Protein AF-A0A969VYV4-F1 (afdb_monomer_lite)

Secondary structure (DSSP, 8-state):
---TTSTTHHHHHHHHTTS--S-EE--S-HHHHHHHHHHHHHTS---HHHHHTEESS-SBSS---SHHHHHHHHHHHHHHHHTTPPP-BTTS---------------S-----------------------GGG-PPPPP---------

Foldseek 3Di:
DDDVPCPCQLVVLVVCLVDPDLAAEDADDLVVLVVSVVCCCPPVVPDVVSSVRYQPNAFAPPPDDDPVSSVVRNVVCVVCSVVVHDGPHPNNDPPPDPDDDPDDDDDDDPPDDDDDDDDDDDDDDDDDPDDPVVPDDDPDDDDDDDDDD

Sequence (149 aa):
MITRGHAYDEPCLRVVLPSEAKYIGMIGSKRRVKACFQRFRDEEKIAEELIERVYAPIGLDIATETPAEIALAILGEVIKVRRGGKAASNGASRKTAPRAGASADRRSERAARTSLRHGCGAHSGLRDRRKPEEWHARPADAGRVHGEA

Structure (mmCIF, N/CA/C/O backbone):
data_AF-A0A969VYV4-F1
#
_entry.id   AF-A0A969VYV4-F1
#
loop_
_atom_site.group_PDB
_atom_site.id
_atom_site.type_symbol
_atom_site.label_atom_id
_atom_site.label_alt_id
_atom_site.label_comp_id
_atom_site.label_asym_id
_atom_site.label_entity_id
_atom_site.label_seq_id
_atom_site.pdbx_PDB_ins_code
_atom_site.Cartn_x
_atom_site.Cartn_y
_atom_site.Cartn_z
_atom_site.occupancy
_atom_site.B_iso_or_equiv
_atom_site.auth_seq_id
_atom_site.auth_comp_id
_atom_site.auth_asym_id
_atom_site.auth_atom_id
_atom_site.pdbx_PDB_model_num
ATOM 1 N N . MET A 1 1 ? -4.018 2.598 -4.123 1.00 84.94 1 MET A N 1
ATOM 2 C CA . MET A 1 1 ? -3.866 4.057 -4.135 1.00 84.94 1 MET A CA 1
ATOM 3 C C . MET A 1 1 ? -2.638 4.413 -4.930 1.00 84.94 1 MET A C 1
ATOM 5 O O . MET A 1 1 ? -1.531 4.021 -4.569 1.00 84.94 1 MET A O 1
ATOM 9 N N . ILE A 1 2 ? -2.893 5.056 -6.061 1.00 90.00 2 ILE A N 1
ATOM 10 C CA . ILE A 1 2 ? -1.921 5.705 -6.928 1.00 90.00 2 ILE A CA 1
ATOM 11 C C . ILE A 1 2 ? -2.642 6.904 -7.539 1.00 90.00 2 ILE A C 1
ATOM 13 O O . ILE A 1 2 ? -3.750 6.768 -8.057 1.00 90.00 2 ILE A O 1
ATOM 17 N N . THR A 1 3 ? -2.035 8.075 -7.452 1.00 88.31 3 THR A N 1
ATOM 18 C CA . THR A 1 3 ? -2.556 9.316 -8.026 1.00 88.31 3 THR A CA 1
ATOM 19 C C . THR A 1 3 ? -1.462 10.008 -8.823 1.00 88.31 3 THR A C 1
ATOM 21 O O . THR A 1 3 ? -0.267 9.750 -8.642 1.00 88.31 3 THR A O 1
ATOM 24 N N . ARG A 1 4 ? -1.856 10.916 -9.722 1.00 83.62 4 ARG A N 1
ATOM 25 C CA . ARG A 1 4 ? -0.891 11.813 -10.362 1.00 83.62 4 ARG A CA 1
ATOM 26 C C . ARG A 1 4 ? -0.375 12.788 -9.302 1.00 83.62 4 ARG A C 1
ATOM 28 O O . ARG A 1 4 ? -1.151 13.566 -8.761 1.00 83.62 4 ARG A O 1
ATOM 35 N N . GLY A 1 5 ? 0.921 12.723 -8.999 1.00 75.50 5 GLY A N 1
ATOM 36 C CA . GLY A 1 5 ? 1.584 13.671 -8.098 1.00 75.50 5 GLY A CA 1
ATOM 37 C C . GLY A 1 5 ? 1.544 13.338 -6.604 1.00 75.50 5 GLY A C 1
ATOM 38 O O . GLY A 1 5 ? 1.925 14.199 -5.825 1.00 75.50 5 GLY A O 1
ATOM 39 N N . HIS A 1 6 ? 1.124 12.130 -6.207 1.00 81.12 6 HIS A N 1
ATOM 40 C CA . HIS A 1 6 ? 1.140 11.544 -4.850 1.00 81.12 6 HIS A CA 1
ATOM 41 C C . HIS A 1 6 ? 0.524 12.318 -3.671 1.00 81.12 6 HIS A C 1
ATOM 43 O O . HIS A 1 6 ? 0.224 11.701 -2.653 1.00 81.12 6 HIS A O 1
ATOM 49 N N . ALA A 1 7 ? 0.323 13.630 -3.768 1.00 83.19 7 ALA A N 1
ATOM 50 C CA . ALA A 1 7 ? -0.241 14.480 -2.723 1.00 83.19 7 ALA A CA 1
ATOM 51 C C . ALA A 1 7 ? -1.660 14.049 -2.330 1.00 83.19 7 ALA A C 1
ATOM 53 O O . ALA A 1 7 ? -2.102 14.289 -1.213 1.00 83.19 7 ALA A O 1
ATOM 54 N N . TYR A 1 8 ? -2.351 13.367 -3.243 1.00 89.00 8 TYR A N 1
ATOM 55 C CA . TYR A 1 8 ? -3.703 12.873 -3.039 1.00 89.00 8 TYR A CA 1
ATOM 56 C C . TYR A 1 8 ? -3.754 11.417 -2.556 1.00 89.00 8 TYR A C 1
ATOM 58 O O . TYR A 1 8 ? -4.826 10.955 -2.174 1.00 89.00 8 TYR A O 1
ATOM 66 N N . ASP A 1 9 ? -2.628 10.690 -2.517 1.00 90.81 9 ASP A N 1
ATOM 67 C CA . ASP A 1 9 ? -2.621 9.288 -2.073 1.00 90.81 9 ASP A CA 1
ATOM 68 C C . ASP A 1 9 ? -3.074 9.168 -0.604 1.00 90.81 9 ASP A C 1
ATOM 70 O O . ASP A 1 9 ? -3.895 8.308 -0.294 1.00 90.81 9 ASP A O 1
ATOM 74 N N . GLU A 1 10 ? -2.582 10.0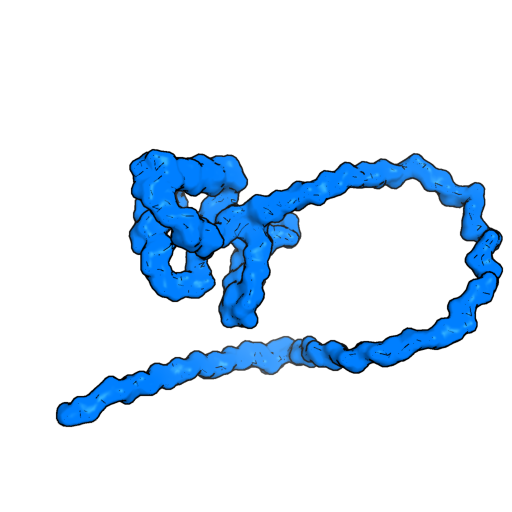52 0.273 1.00 91.94 10 GLU A N 1
ATOM 75 C CA . GLU A 1 10 ? -2.915 10.108 1.708 1.00 91.94 10 GLU A CA 1
ATOM 76 C C . GLU A 1 10 ? -4.406 10.438 1.949 1.00 91.94 10 GLU A C 1
ATOM 78 O O . GLU A 1 10 ? -5.106 9.604 2.534 1.00 91.94 10 GLU A O 1
ATOM 83 N N . PRO A 1 11 ? -4.954 11.566 1.439 1.00 92.44 11 PRO A N 1
ATOM 84 C CA . PRO A 1 11 ? -6.375 11.883 1.581 1.00 92.44 11 PRO A CA 1
ATOM 85 C C . PRO A 1 11 ? -7.309 10.804 1.034 1.00 92.44 11 PRO A C 1
ATOM 87 O O . PRO A 1 11 ? -8.330 10.506 1.650 1.00 92.44 11 PRO A O 1
ATOM 90 N N . CYS A 1 12 ? -6.981 10.208 -0.115 1.00 93.19 12 CYS A N 1
ATOM 91 C CA . CYS A 1 12 ? -7.822 9.164 -0.682 1.00 93.19 12 CYS A CA 1
ATOM 92 C C . CYS A 1 12 ? -7.730 7.864 0.129 1.00 93.19 12 CYS A C 1
ATOM 94 O O . CYS A 1 12 ? -8.744 7.190 0.304 1.00 93.19 12 CYS A O 1
ATOM 96 N N . LEU A 1 13 ? -6.543 7.502 0.631 1.00 94.19 13 LEU A N 1
ATOM 97 C CA . LEU A 1 13 ? -6.379 6.319 1.475 1.00 94.19 13 LEU A CA 1
ATOM 98 C C . LEU A 1 13 ? -7.212 6.457 2.752 1.00 94.19 13 LEU A C 1
ATOM 100 O O . LEU A 1 13 ? -7.985 5.553 3.053 1.00 94.19 13 LEU A O 1
ATOM 104 N N . ARG A 1 14 ? -7.155 7.617 3.415 1.00 92.69 14 ARG A N 1
ATOM 105 C CA . ARG A 1 14 ? -7.953 7.946 4.607 1.00 92.69 14 ARG A CA 1
ATOM 106 C C . ARG A 1 14 ? -9.449 7.680 4.429 1.00 92.69 14 ARG A C 1
ATOM 108 O O . ARG A 1 14 ? -10.078 7.099 5.305 1.00 92.69 14 ARG A O 1
ATOM 115 N N . VAL A 1 15 ? -10.010 8.060 3.281 1.00 94.56 15 VAL A N 1
ATOM 116 C CA . VAL A 1 15 ? -11.434 7.843 2.969 1.00 94.56 15 VAL A CA 1
ATOM 117 C C . VAL A 1 15 ? -11.767 6.357 2.788 1.00 94.56 15 VAL A C 1
ATOM 119 O O . VAL A 1 15 ? -12.868 5.927 3.121 1.00 94.56 15 VAL A O 1
ATOM 122 N N . VAL A 1 16 ? -10.830 5.558 2.274 1.00 95.44 16 VAL A N 1
ATOM 123 C CA . VAL A 1 16 ? -11.060 4.142 1.938 1.00 95.44 16 VAL A CA 1
ATOM 124 C C . VAL A 1 16 ? -10.740 3.193 3.098 1.00 95.44 16 VAL A C 1
ATOM 126 O O . VAL A 1 16 ? -11.313 2.105 3.156 1.00 95.44 16 VAL A O 1
ATOM 129 N N . LEU A 1 17 ? -9.882 3.587 4.043 1.00 94.75 17 LEU A N 1
ATOM 130 C CA . LEU A 1 17 ? -9.527 2.790 5.226 1.00 94.75 17 LEU A CA 1
ATOM 131 C C . LEU A 1 17 ? -10.723 2.171 5.982 1.00 94.75 17 LEU A C 1
ATOM 133 O O . LEU A 1 17 ? -10.656 0.973 6.270 1.00 94.75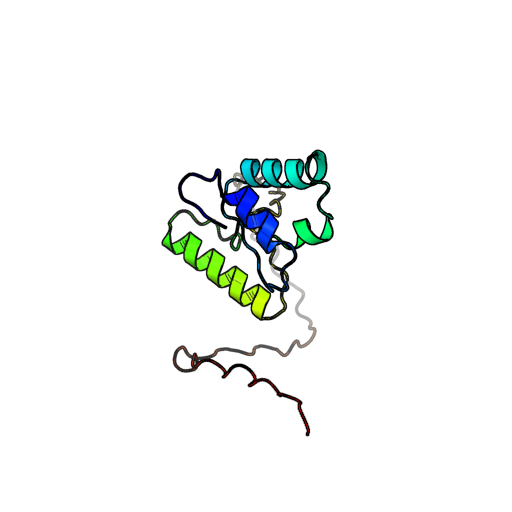 17 LEU A O 1
ATOM 137 N N . PRO A 1 18 ? -11.822 2.898 6.279 1.00 94.38 18 PRO A N 1
ATOM 138 C CA . PRO A 1 18 ? -12.958 2.326 7.006 1.00 94.38 18 PRO A CA 1
ATOM 139 C C . PRO A 1 18 ? -13.836 1.394 6.156 1.00 94.38 18 PRO A C 1
ATOM 141 O O . PRO A 1 18 ? -14.729 0.750 6.696 1.00 94.38 18 PRO A O 1
ATOM 144 N N . SER A 1 19 ? -13.615 1.301 4.841 1.00 96.50 19 SER A N 1
ATOM 145 C CA . SER A 1 19 ? -14.430 0.444 3.973 1.00 96.50 19 SER A CA 1
ATOM 146 C C . SER A 1 19 ? -14.254 -1.045 4.290 1.00 96.50 19 SER A C 1
ATOM 148 O O . SER A 1 19 ? -13.222 -1.478 4.809 1.00 96.50 19 SER A O 1
ATOM 150 N N . GLU A 1 20 ? -15.219 -1.867 3.876 1.00 94.56 20 GLU A N 1
ATOM 151 C CA . GLU A 1 20 ? -15.156 -3.335 3.965 1.00 94.56 20 GLU A CA 1
ATOM 152 C C . GLU A 1 20 ? -14.320 -3.979 2.842 1.00 94.56 20 GLU A C 1
ATOM 154 O O . GLU A 1 20 ? -14.385 -5.187 2.600 1.00 94.56 20 GLU A O 1
ATOM 159 N N . ALA A 1 21 ? -13.514 -3.188 2.124 1.00 95.06 21 ALA A N 1
ATOM 160 C CA . ALA A 1 21 ? -12.683 -3.702 1.049 1.00 95.06 21 ALA A CA 1
ATOM 161 C C . ALA A 1 21 ? -11.756 -4.821 1.557 1.00 95.06 21 ALA A C 1
ATOM 163 O O . ALA A 1 21 ? -11.001 -4.657 2.522 1.00 95.06 21 ALA A O 1
ATOM 164 N N . LYS A 1 22 ? -11.779 -5.962 0.855 1.00 93.06 22 LYS A N 1
ATOM 165 C CA . LYS A 1 22 ? -10.909 -7.115 1.150 1.00 93.06 22 LYS A CA 1
ATOM 166 C C . LYS A 1 22 ? -9.432 -6.826 0.872 1.00 93.06 22 LYS A C 1
ATOM 168 O O . LYS A 1 22 ? -8.567 -7.548 1.356 1.00 93.06 22 LYS A O 1
ATOM 173 N N . TYR A 1 23 ? -9.147 -5.801 0.073 1.00 94.88 23 TYR A N 1
ATOM 174 C CA . TYR A 1 23 ? -7.803 -5.431 -0.331 1.00 94.88 23 TYR A CA 1
ATOM 175 C C . TYR A 1 23 ? -7.690 -3.917 -0.517 1.00 94.88 23 TYR A C 1
ATOM 177 O O . TYR A 1 23 ? -8.436 -3.329 -1.300 1.00 94.88 23 TYR A O 1
ATOM 185 N N . ILE A 1 24 ? -6.732 -3.305 0.177 1.00 95.88 24 ILE A N 1
ATOM 186 C CA . ILE A 1 24 ? -6.382 -1.889 0.049 1.00 95.88 24 ILE A CA 1
ATOM 187 C C . ILE A 1 24 ? -4.874 -1.833 -0.177 1.00 95.88 24 ILE A C 1
ATOM 189 O O . ILE A 1 24 ? -4.103 -2.106 0.733 1.00 95.88 24 ILE A O 1
ATOM 193 N N . GLY A 1 25 ? -4.436 -1.526 -1.395 1.00 95.06 25 GLY A N 1
ATOM 194 C CA . GLY A 1 25 ? -3.012 -1.442 -1.726 1.00 95.06 25 GLY A CA 1
ATOM 195 C C . GLY A 1 25 ? -2.531 -0.001 -1.843 1.00 95.06 25 GLY A C 1
ATOM 196 O O . GLY A 1 25 ? -3.260 0.842 -2.363 1.00 95.06 25 GLY A O 1
ATOM 197 N N . MET A 1 26 ? -1.299 0.295 -1.439 1.00 94.56 26 MET A N 1
ATOM 198 C CA . MET A 1 26 ? -0.645 1.590 -1.666 1.00 94.56 26 MET A CA 1
ATOM 199 C C . MET A 1 26 ? 0.662 1.368 -2.428 1.00 94.56 26 MET A C 1
ATOM 201 O O . MET A 1 26 ? 1.548 0.642 -1.975 1.00 94.56 26 MET A O 1
ATOM 205 N N . ILE A 1 27 ? 0.801 2.002 -3.595 1.00 91.50 27 ILE A N 1
ATOM 206 C CA . ILE A 1 27 ? 2.086 2.012 -4.302 1.00 91.50 27 ILE A CA 1
ATOM 207 C C . ILE A 1 27 ? 3.045 2.968 -3.589 1.00 91.50 27 ILE A C 1
ATOM 209 O O . ILE A 1 27 ? 2.601 3.904 -2.931 1.00 91.50 27 ILE A O 1
ATOM 213 N N . GLY A 1 28 ? 4.359 2.803 -3.732 1.00 88.62 28 GLY A N 1
ATOM 214 C CA . GLY A 1 28 ? 5.346 3.782 -3.265 1.00 88.62 28 GLY A CA 1
ATOM 215 C C . GLY A 1 28 ? 6.619 3.171 -2.705 1.00 88.62 28 GLY A C 1
ATOM 216 O O . GLY A 1 28 ? 6.680 1.983 -2.420 1.00 88.62 28 GLY A O 1
ATOM 217 N N . SER A 1 29 ? 7.643 4.002 -2.508 1.00 89.31 29 SER A N 1
ATOM 218 C CA . SER A 1 29 ? 8.846 3.567 -1.797 1.00 89.31 29 SER A CA 1
ATOM 219 C C . SER A 1 29 ? 8.527 3.244 -0.334 1.00 89.31 29 SER A C 1
ATOM 221 O O . SER A 1 29 ? 7.635 3.842 0.272 1.00 89.31 29 SER A O 1
ATOM 223 N N . LYS A 1 30 ? 9.314 2.349 0.275 1.00 90.50 30 LYS A N 1
ATOM 224 C CA . LYS A 1 30 ? 9.190 2.000 1.703 1.00 90.50 30 LYS A CA 1
ATOM 225 C C . LYS A 1 30 ? 9.253 3.231 2.608 1.00 90.50 30 LYS A C 1
ATOM 227 O O . LYS A 1 30 ? 8.494 3.337 3.564 1.00 90.50 30 LYS A O 1
ATOM 232 N N . ARG A 1 31 ? 10.129 4.188 2.273 1.00 92.75 31 ARG A N 1
ATOM 233 C CA . ARG A 1 31 ? 10.253 5.464 2.990 1.00 92.75 31 ARG A CA 1
ATOM 234 C C . ARG A 1 31 ? 8.945 6.255 2.958 1.00 92.75 31 ARG A C 1
ATOM 236 O O . ARG A 1 31 ? 8.532 6.757 3.996 1.00 92.75 31 ARG A O 1
ATOM 243 N N . ARG A 1 32 ? 8.300 6.353 1.790 1.00 91.62 32 ARG A N 1
ATOM 244 C CA . ARG A 1 32 ? 7.041 7.093 1.631 1.00 91.62 32 ARG A CA 1
ATOM 245 C C . ARG A 1 32 ? 5.899 6.433 2.393 1.00 91.62 32 ARG A C 1
ATOM 247 O O . ARG A 1 32 ? 5.192 7.117 3.118 1.00 91.62 32 ARG A O 1
ATOM 254 N N . VAL A 1 33 ? 5.765 5.114 2.267 1.00 93.56 33 VAL A N 1
ATOM 255 C CA . VAL A 1 33 ? 4.763 4.337 3.014 1.00 93.56 33 VAL A CA 1
ATOM 256 C C . VAL A 1 33 ? 4.938 4.545 4.519 1.00 93.56 33 VAL A C 1
ATOM 258 O O . VAL A 1 33 ? 3.980 4.875 5.207 1.00 93.56 33 VAL A O 1
ATOM 261 N N . LYS A 1 34 ? 6.177 4.444 5.022 1.00 94.31 34 LYS A N 1
ATOM 262 C CA . LYS A 1 34 ? 6.475 4.673 6.441 1.00 94.31 34 LYS A CA 1
ATOM 263 C C . LYS A 1 34 ? 6.082 6.082 6.895 1.00 94.31 34 LYS A C 1
ATOM 265 O O . LYS A 1 34 ? 5.500 6.215 7.962 1.00 94.31 34 LYS A O 1
ATOM 270 N N . ALA A 1 35 ? 6.395 7.110 6.106 1.00 93.81 35 ALA A N 1
ATOM 271 C CA . ALA A 1 35 ? 6.043 8.491 6.435 1.00 93.81 35 ALA A CA 1
ATOM 272 C C . ALA A 1 35 ? 4.520 8.702 6.482 1.00 93.81 35 ALA A C 1
ATOM 274 O O . ALA A 1 35 ? 4.023 9.284 7.439 1.00 93.81 35 ALA A O 1
ATOM 275 N N . CYS A 1 36 ? 3.789 8.168 5.500 1.00 94.06 36 CYS A N 1
ATOM 276 C CA . CYS A 1 36 ? 2.327 8.212 5.462 1.00 94.06 36 CYS A CA 1
ATOM 277 C C . CYS A 1 36 ? 1.709 7.534 6.696 1.00 94.06 36 CYS A C 1
ATOM 279 O O . CYS A 1 36 ? 0.899 8.142 7.390 1.00 94.06 36 CYS A O 1
ATOM 281 N N . PHE A 1 37 ? 2.142 6.315 7.037 1.00 95.00 37 PHE A N 1
ATOM 282 C CA . PHE A 1 37 ? 1.612 5.609 8.209 1.00 95.00 37 PHE A CA 1
ATOM 283 C C . PHE A 1 37 ? 1.975 6.299 9.524 1.00 95.00 37 PHE A C 1
ATOM 285 O O . PHE A 1 37 ? 1.174 6.297 10.452 1.00 95.00 37 PHE A O 1
ATOM 292 N N . GLN A 1 38 ? 3.154 6.920 9.609 1.00 95.50 38 GLN A N 1
ATOM 293 C CA . GLN A 1 38 ? 3.526 7.698 10.788 1.00 95.50 38 GLN A CA 1
ATOM 294 C C . GLN A 1 38 ? 2.591 8.898 10.984 1.00 95.50 38 GLN A C 1
ATOM 296 O O . GLN A 1 38 ? 2.118 9.106 12.093 1.00 95.50 38 GLN A O 1
ATOM 301 N N . ARG A 1 39 ? 2.252 9.631 9.915 1.00 94.44 39 ARG A N 1
ATOM 302 C CA . ARG A 1 39 ? 1.281 10.739 9.980 1.00 94.44 39 ARG A CA 1
ATOM 303 C C . ARG A 1 39 ? -0.104 10.271 10.409 1.00 94.44 39 ARG A C 1
ATOM 305 O O . ARG A 1 39 ? -0.703 10.867 11.297 1.00 94.44 39 ARG A O 1
ATOM 312 N N . PHE A 1 40 ? -0.578 9.162 9.842 1.00 95.38 40 PHE A N 1
ATOM 313 C CA . PHE A 1 40 ? -1.862 8.574 10.231 1.00 95.38 40 PHE A CA 1
ATOM 314 C C . PHE A 1 40 ? -1.923 8.227 11.723 1.00 95.38 40 PHE A C 1
ATOM 316 O O . PHE A 1 40 ? -2.953 8.452 12.355 1.00 95.38 40 PHE A O 1
ATOM 323 N N . ARG A 1 41 ? -0.822 7.738 12.305 1.00 94.88 41 ARG A N 1
ATOM 324 C CA . ARG A 1 41 ? -0.730 7.447 13.745 1.00 94.88 41 ARG A CA 1
ATOM 325 C C . ARG A 1 41 ? -0.603 8.705 14.597 1.00 94.88 41 ARG A C 1
ATOM 327 O O . ARG A 1 41 ? -1.291 8.842 15.607 1.00 94.88 41 ARG A O 1
ATOM 334 N N . ASP A 1 42 ? 0.301 9.603 14.223 1.00 95.69 42 ASP A N 1
ATOM 335 C CA . ASP A 1 42 ? 0.721 10.704 15.088 1.00 95.69 42 ASP A CA 1
ATOM 336 C C . ASP A 1 42 ? -0.232 11.891 15.013 1.00 95.69 42 ASP A C 1
ATOM 338 O O . ASP A 1 42 ? -0.598 12.437 16.057 1.00 95.69 42 ASP A O 1
ATOM 342 N N . GLU A 1 43 ? -0.644 12.265 13.804 1.00 93.81 43 GLU A N 1
ATOM 343 C CA . GLU A 1 43 ? -1.433 13.468 13.532 1.00 93.81 43 GLU A CA 1
ATOM 344 C C . GLU A 1 43 ? -2.931 13.149 13.521 1.00 93.81 43 GLU A C 1
ATOM 346 O O . GLU A 1 43 ? -3.718 13.844 14.158 1.00 93.81 43 GLU A O 1
ATOM 351 N N . GLU A 1 44 ? -3.325 12.066 12.848 1.00 91.50 44 GLU A N 1
ATOM 352 C CA . GLU A 1 44 ? -4.741 11.743 12.618 1.00 91.50 44 GLU A CA 1
ATOM 353 C C . GLU A 1 44 ? -5.328 10.732 13.614 1.00 91.50 44 GLU A C 1
ATOM 355 O O . GLU A 1 44 ? -6.543 10.543 13.653 1.00 91.50 44 GLU A O 1
ATOM 360 N N . LYS A 1 45 ? -4.481 10.086 14.426 1.00 94.25 45 LYS A N 1
ATOM 361 C CA . LYS A 1 45 ? -4.870 9.063 15.417 1.00 94.25 45 LYS A CA 1
ATOM 362 C C . LYS A 1 45 ? -5.715 7.925 14.826 1.00 94.25 45 LYS A C 1
ATOM 364 O O . LYS A 1 45 ? -6.618 7.406 15.481 1.00 94.25 45 LYS A O 1
ATOM 369 N N . ILE A 1 46 ? -5.420 7.525 13.589 1.00 95.06 46 ILE A N 1
ATOM 370 C CA . ILE A 1 46 ? -6.071 6.381 12.945 1.00 95.06 46 ILE A CA 1
ATOM 371 C C . ILE A 1 46 ? -5.690 5.099 13.691 1.00 95.06 46 ILE A C 1
ATOM 373 O O . ILE A 1 46 ? -4.521 4.877 14.006 1.00 95.06 46 ILE A O 1
ATOM 377 N N . ALA A 1 47 ? -6.688 4.252 13.950 1.00 95.50 47 ALA A N 1
ATOM 378 C CA . ALA A 1 47 ? -6.514 2.965 14.613 1.00 95.50 47 ALA A CA 1
ATOM 379 C C . ALA A 1 47 ? -5.526 2.063 13.848 1.00 95.50 47 ALA A C 1
ATOM 381 O O . ALA A 1 47 ? -5.595 1.958 12.616 1.00 95.50 47 ALA A O 1
ATOM 382 N N . GLU A 1 48 ? -4.619 1.399 14.569 1.00 94.69 48 GLU A N 1
ATOM 383 C CA . GLU A 1 48 ? -3.546 0.600 13.962 1.00 94.69 48 GLU A CA 1
ATOM 384 C C . GLU A 1 48 ? -4.116 -0.540 13.110 1.00 94.69 48 GLU A C 1
ATOM 386 O O . GLU A 1 48 ? -3.601 -0.826 12.032 1.00 94.69 48 GLU A O 1
ATOM 391 N N . GLU A 1 49 ? -5.255 -1.108 13.510 1.00 94.62 49 GLU A N 1
ATOM 392 C CA . GLU A 1 49 ? -5.933 -2.191 12.797 1.00 94.62 49 GLU A CA 1
ATOM 393 C C . GLU A 1 49 ? -6.376 -1.769 11.390 1.00 94.62 49 GLU A C 1
ATOM 395 O O . GLU A 1 49 ? -6.421 -2.591 10.475 1.00 94.62 49 GLU A O 1
ATOM 400 N N . LEU A 1 50 ? -6.699 -0.487 11.184 1.00 95.00 50 LEU A N 1
ATOM 401 C CA . LEU A 1 50 ? -7.026 0.035 9.856 1.00 95.00 50 LEU A CA 1
ATOM 402 C C . LEU A 1 50 ? -5.766 0.197 9.005 1.00 95.00 50 LEU A C 1
ATOM 404 O O . LEU A 1 50 ? -5.784 -0.128 7.817 1.00 95.00 50 LEU A O 1
ATOM 408 N N . ILE A 1 51 ? -4.668 0.653 9.609 1.00 94.69 51 ILE A N 1
ATOM 409 C CA . ILE A 1 51 ? -3.377 0.822 8.930 1.00 94.69 51 ILE A CA 1
ATOM 410 C C . ILE A 1 51 ? -2.814 -0.545 8.511 1.00 94.69 51 ILE A C 1
ATOM 412 O O . ILE A 1 51 ? -2.368 -0.706 7.374 1.00 94.69 51 ILE A O 1
ATOM 416 N N . GLU A 1 52 ? -2.910 -1.557 9.376 1.00 93.06 52 GLU A N 1
ATOM 417 C CA . GLU A 1 52 ? -2.441 -2.926 9.119 1.00 93.06 52 GLU A CA 1
ATOM 418 C C . GLU A 1 52 ? -3.174 -3.629 7.965 1.00 93.06 52 GLU A C 1
ATOM 420 O O . GLU A 1 52 ? -2.642 -4.569 7.367 1.00 93.06 52 GLU A O 1
ATOM 425 N N . ARG A 1 53 ? -4.378 -3.170 7.597 1.00 93.56 53 ARG A N 1
ATOM 426 C CA . ARG A 1 53 ? -5.116 -3.682 6.427 1.00 93.56 53 ARG A CA 1
ATOM 427 C C . ARG A 1 53 ? -4.524 -3.226 5.091 1.00 93.56 53 ARG A C 1
ATOM 429 O O . ARG A 1 53 ? -4.925 -3.751 4.047 1.00 93.56 53 ARG A O 1
ATOM 436 N N . VAL A 1 54 ? -3.609 -2.254 5.095 1.00 94.94 54 VAL A N 1
ATOM 437 C CA . VAL A 1 54 ? -3.034 -1.679 3.876 1.00 94.94 54 VAL A CA 1
ATOM 438 C C . VAL A 1 54 ? -1.814 -2.475 3.405 1.00 94.94 54 VAL A C 1
ATOM 440 O O . VAL A 1 54 ? -0.785 -2.561 4.072 1.00 94.94 54 VAL A O 1
ATOM 443 N N . TYR A 1 55 ? -1.884 -2.988 2.180 1.00 95.50 55 TYR A N 1
ATOM 444 C CA . TYR A 1 55 ? -0.778 -3.657 1.497 1.00 95.50 55 TYR A CA 1
ATOM 445 C C . TYR A 1 55 ? 0.170 -2.614 0.894 1.00 95.50 55 TYR A C 1
ATOM 447 O O . TYR A 1 55 ? -0.118 -2.021 -0.151 1.00 95.50 55 TYR A O 1
ATOM 455 N N . ALA A 1 56 ? 1.291 -2.351 1.576 1.00 93.69 56 ALA A N 1
ATOM 456 C CA . ALA A 1 56 ? 2.210 -1.282 1.196 1.00 93.69 56 ALA A CA 1
ATOM 457 C C . ALA A 1 56 ? 3.702 -1.589 1.494 1.00 93.69 56 ALA A C 1
ATOM 459 O O . ALA A 1 56 ? 4.045 -1.931 2.626 1.00 93.69 56 ALA A O 1
ATOM 460 N N . PRO A 1 57 ? 4.622 -1.381 0.528 1.00 93.12 57 PRO A N 1
ATOM 461 C CA . PRO A 1 57 ? 4.354 -1.190 -0.893 1.00 93.12 57 PRO A CA 1
ATOM 462 C C . PRO A 1 57 ? 3.592 -2.372 -1.495 1.00 93.12 57 PRO A C 1
ATOM 464 O O . PRO A 1 57 ? 3.836 -3.520 -1.136 1.00 93.12 57 PRO A O 1
ATOM 467 N N . ILE A 1 58 ? 2.665 -2.063 -2.393 1.00 94.50 58 ILE A N 1
ATOM 468 C CA . ILE A 1 58 ? 1.786 -3.031 -3.046 1.00 94.50 58 ILE A CA 1
ATOM 469 C C . ILE A 1 58 ? 2.564 -4.107 -3.835 1.00 94.50 58 ILE A C 1
ATOM 471 O O . ILE A 1 58 ? 3.628 -3.832 -4.403 1.00 94.50 58 ILE A O 1
ATOM 475 N N . GLY A 1 59 ? 2.008 -5.315 -3.907 1.00 94.38 59 GLY A N 1
ATOM 476 C CA . GLY A 1 59 ? 2.516 -6.432 -4.701 1.00 94.38 59 GLY A CA 1
ATOM 477 C C . GLY A 1 59 ? 3.407 -7.414 -3.934 1.00 94.38 59 GLY A C 1
ATOM 478 O O . GLY A 1 59 ? 3.968 -7.105 -2.882 1.00 94.38 59 GLY A O 1
ATOM 479 N N . LEU A 1 60 ? 3.536 -8.619 -4.498 1.00 93.75 60 LEU A N 1
ATOM 480 C CA . LEU A 1 60 ? 4.418 -9.680 -4.001 1.00 93.75 60 LEU A CA 1
ATOM 481 C C . LEU A 1 60 ? 5.910 -9.333 -4.180 1.00 93.75 60 LEU A C 1
ATOM 483 O O . LEU A 1 60 ? 6.290 -8.719 -5.178 1.00 93.75 60 LEU A O 1
ATOM 487 N N . ASP A 1 61 ? 6.761 -9.815 -3.265 1.00 91.56 61 ASP A N 1
ATOM 488 C CA . ASP A 1 61 ? 8.229 -9.702 -3.365 1.00 91.56 61 ASP A CA 1
ATOM 489 C C . ASP A 1 61 ? 8.803 -10.714 -4.354 1.00 91.56 61 ASP A C 1
ATOM 491 O O . ASP A 1 61 ? 9.262 -11.795 -3.987 1.00 91.56 61 ASP A O 1
ATOM 495 N N . ILE A 1 62 ? 8.738 -10.344 -5.635 1.00 91.62 62 ILE A N 1
ATOM 496 C CA . ILE A 1 62 ? 9.292 -11.105 -6.764 1.00 91.62 62 ILE A CA 1
ATOM 497 C C . ILE A 1 62 ? 10.413 -10.347 -7.491 1.00 91.62 62 ILE A C 1
ATOM 499 O O . ILE A 1 62 ? 10.716 -10.666 -8.633 1.00 91.62 62 ILE A O 1
ATOM 503 N N . ALA A 1 63 ? 11.026 -9.353 -6.833 1.00 90.44 63 ALA A N 1
ATOM 504 C CA . ALA A 1 63 ? 12.094 -8.519 -7.399 1.00 90.44 63 ALA A CA 1
ATOM 505 C C . ALA A 1 63 ? 11.720 -7.873 -8.752 1.00 90.44 63 ALA A C 1
ATOM 507 O O . ALA A 1 63 ? 12.448 -7.986 -9.729 1.00 90.44 63 ALA A O 1
ATOM 508 N N . THR A 1 64 ? 10.568 -7.202 -8.794 1.00 91.12 64 THR A N 1
ATOM 509 C CA . THR A 1 64 ? 10.053 -6.520 -9.990 1.00 91.12 64 THR A CA 1
ATOM 510 C C . THR A 1 64 ? 10.855 -5.268 -10.345 1.00 91.12 64 THR A C 1
ATOM 512 O O . THR A 1 64 ? 11.125 -4.453 -9.458 1.00 91.12 64 THR A O 1
ATOM 515 N N . GLU A 1 65 ? 11.097 -5.042 -11.632 1.00 91.00 65 GLU A N 1
ATOM 516 C CA . GLU A 1 65 ? 11.740 -3.834 -12.168 1.00 91.00 65 GLU A CA 1
ATOM 517 C C . GLU A 1 65 ? 10.866 -3.139 -13.218 1.00 91.00 65 GLU A C 1
ATOM 519 O O . GLU A 1 65 ? 10.772 -1.909 -13.246 1.00 91.00 65 GLU A O 1
ATOM 524 N N . THR A 1 66 ? 10.184 -3.914 -14.063 1.00 95.69 66 THR A N 1
ATOM 525 C CA . THR A 1 66 ? 9.382 -3.370 -15.166 1.00 95.69 66 THR A CA 1
ATOM 526 C C . THR A 1 66 ? 7.919 -3.137 -14.768 1.00 95.69 66 THR A C 1
ATOM 528 O O . THR A 1 66 ? 7.390 -3.812 -13.881 1.00 95.69 66 THR A O 1
ATOM 531 N N . PRO A 1 67 ? 7.187 -2.232 -15.452 1.00 94.38 67 PRO A N 1
ATOM 532 C CA . PRO A 1 67 ? 5.757 -2.038 -15.197 1.00 94.38 67 PRO A CA 1
ATOM 533 C C . PRO A 1 67 ? 4.923 -3.320 -15.332 1.00 94.38 67 PRO A C 1
ATOM 535 O O . PRO A 1 67 ? 3.988 -3.527 -14.560 1.00 94.38 67 PRO A O 1
ATOM 538 N N . ALA A 1 68 ? 5.274 -4.197 -16.279 1.00 97.38 68 ALA A N 1
ATOM 539 C CA . ALA A 1 68 ? 4.594 -5.475 -16.477 1.00 97.38 68 ALA A CA 1
ATOM 540 C C . ALA A 1 68 ? 4.814 -6.430 -15.290 1.00 97.38 68 ALA A C 1
ATOM 542 O O . ALA A 1 68 ? 3.869 -7.062 -14.818 1.00 97.38 68 ALA A O 1
ATOM 543 N N . GLU A 1 69 ? 6.036 -6.489 -14.760 1.00 95.81 69 GLU A N 1
ATOM 544 C CA . GLU A 1 69 ? 6.358 -7.279 -13.567 1.00 95.81 69 GLU A CA 1
ATOM 545 C C . GLU A 1 69 ? 5.659 -6.736 -12.320 1.00 95.81 69 GLU A C 1
ATOM 547 O O . GLU A 1 69 ? 5.105 -7.510 -11.539 1.00 95.81 69 GLU A O 1
ATOM 552 N N . ILE A 1 70 ? 5.618 -5.410 -12.156 1.00 93.94 70 ILE A N 1
ATOM 553 C CA . ILE A 1 70 ? 4.886 -4.758 -11.062 1.00 93.94 70 ILE A CA 1
ATOM 554 C C . ILE A 1 70 ? 3.396 -5.109 -11.145 1.00 93.94 70 ILE A C 1
ATOM 556 O O . ILE A 1 70 ? 2.794 -5.491 -10.141 1.00 93.94 70 ILE A O 1
ATOM 560 N N . ALA A 1 71 ? 2.798 -5.037 -12.338 1.00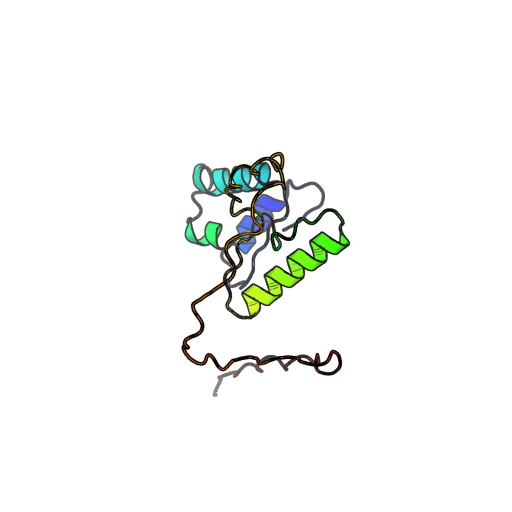 95.81 71 ALA A N 1
ATOM 561 C CA . ALA A 1 71 ? 1.405 -5.422 -12.544 1.00 95.81 71 ALA A CA 1
ATOM 562 C C . ALA A 1 71 ? 1.162 -6.894 -12.172 1.00 95.81 71 ALA A C 1
ATOM 564 O O . ALA A 1 71 ? 0.209 -7.197 -11.451 1.00 95.81 71 ALA A O 1
ATOM 565 N N . LEU A 1 72 ? 2.050 -7.801 -12.591 1.00 96.94 72 LEU A N 1
ATOM 566 C CA . LEU A 1 72 ? 1.969 -9.220 -12.245 1.00 96.94 72 LEU A CA 1
ATOM 567 C C 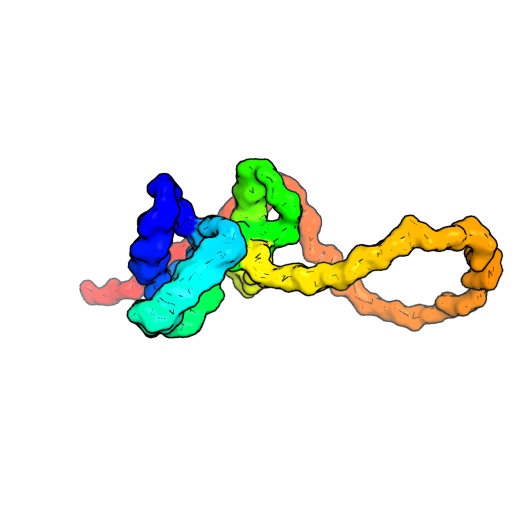. LEU A 1 72 ? 2.073 -9.449 -10.728 1.00 96.94 72 LEU A C 1
ATOM 569 O O . LEU A 1 72 ? 1.291 -10.222 -10.170 1.00 96.94 72 LEU A O 1
ATOM 573 N N . ALA A 1 73 ? 2.984 -8.752 -10.045 1.00 96.44 73 ALA A N 1
ATOM 574 C CA . ALA A 1 73 ? 3.138 -8.834 -8.594 1.00 96.44 73 ALA A CA 1
ATOM 575 C C . ALA A 1 73 ? 1.887 -8.357 -7.844 1.00 96.44 73 ALA A C 1
ATOM 577 O O . ALA A 1 73 ? 1.487 -8.985 -6.860 1.00 96.44 73 ALA A O 1
ATOM 578 N N . ILE A 1 74 ? 1.249 -7.278 -8.312 1.00 95.56 74 ILE A N 1
ATOM 579 C CA . ILE A 1 74 ? -0.007 -6.762 -7.748 1.00 95.56 74 ILE A CA 1
ATOM 580 C C . ILE A 1 74 ? -1.140 -7.767 -7.964 1.00 95.56 74 ILE A C 1
ATOM 582 O O . ILE A 1 74 ? -1.849 -8.109 -7.019 1.00 95.56 74 ILE A O 1
ATOM 586 N N . LEU A 1 75 ? -1.296 -8.291 -9.183 1.00 96.88 75 LEU A N 1
ATOM 587 C CA . LEU A 1 75 ? -2.329 -9.285 -9.489 1.00 96.88 75 LEU A CA 1
ATOM 588 C C . LEU A 1 75 ? -2.157 -10.560 -8.657 1.00 96.88 75 LEU A C 1
ATOM 590 O O . LEU A 1 75 ? -3.137 -11.092 -8.130 1.00 96.88 75 LEU A O 1
ATOM 594 N N . GLY A 1 76 ? -0.917 -11.026 -8.488 1.00 96.44 76 GLY A N 1
ATOM 595 C CA . GLY A 1 76 ? -0.599 -12.156 -7.620 1.00 96.44 76 GLY A CA 1
ATOM 596 C C . GLY A 1 76 ? -0.995 -11.904 -6.163 1.00 96.44 76 GLY A C 1
ATOM 597 O O . GLY A 1 76 ? -1.600 -12.775 -5.531 1.00 96.44 76 GLY A O 1
ATOM 598 N N . GLU A 1 77 ? -0.717 -10.706 -5.642 1.00 96.00 77 GLU A N 1
ATOM 599 C CA . GLU A 1 77 ? -1.103 -10.309 -4.285 1.00 96.00 77 GLU A CA 1
ATOM 600 C C . GLU A 1 77 ? -2.629 -10.287 -4.116 1.00 96.00 77 GLU A C 1
ATOM 602 O O . GLU A 1 77 ? -3.161 -10.915 -3.198 1.00 96.00 77 GLU A O 1
ATOM 607 N N . VAL A 1 78 ? -3.347 -9.664 -5.055 1.00 96.12 78 VAL A N 1
ATOM 608 C CA . VAL A 1 78 ? -4.817 -9.598 -5.055 1.00 96.12 78 VAL A CA 1
ATOM 609 C C . VAL A 1 78 ? -5.438 -10.997 -5.095 1.00 96.12 78 VAL A C 1
ATOM 611 O O . VAL A 1 78 ? -6.354 -11.292 -4.323 1.00 96.12 78 VAL A O 1
ATOM 614 N N . ILE A 1 79 ? -4.943 -11.893 -5.958 1.00 96.19 79 ILE A N 1
ATOM 615 C CA . ILE A 1 79 ? -5.444 -13.274 -6.044 1.00 96.19 79 ILE A CA 1
ATOM 616 C C . ILE A 1 79 ? -5.191 -14.028 -4.735 1.00 96.19 79 ILE A C 1
ATOM 618 O O . ILE A 1 79 ? -6.078 -14.760 -4.284 1.00 96.19 79 ILE A O 1
ATOM 622 N N . LYS A 1 80 ? -4.016 -13.851 -4.118 1.00 94.62 80 LYS A N 1
ATOM 623 C CA . LYS A 1 80 ? -3.668 -14.485 -2.839 1.00 94.62 80 LYS A CA 1
ATOM 624 C C . LYS A 1 80 ? -4.632 -14.062 -1.731 1.00 94.62 80 LYS A C 1
ATOM 626 O O . LYS A 1 80 ? -5.192 -14.930 -1.060 1.00 94.62 80 LYS A O 1
ATOM 631 N N . VAL A 1 81 ? -4.881 -12.759 -1.606 1.00 94.56 81 VAL A N 1
ATOM 632 C CA . VAL A 1 81 ? -5.819 -12.193 -0.623 1.00 94.56 81 VAL A CA 1
ATOM 633 C C . VAL A 1 81 ? -7.244 -12.669 -0.889 1.00 94.56 81 VAL A C 1
ATOM 635 O O . VAL A 1 81 ? -7.922 -13.138 0.023 1.00 94.56 81 VAL A O 1
ATOM 638 N N . ARG A 1 82 ? -7.683 -12.669 -2.155 1.00 94.38 82 ARG A N 1
ATOM 639 C CA . ARG A 1 82 ? -9.007 -13.180 -2.549 1.00 94.38 82 ARG A CA 1
ATOM 640 C C . ARG A 1 82 ? -9.215 -14.651 -2.172 1.00 94.38 82 ARG A C 1
ATOM 642 O O . ARG A 1 82 ? -10.342 -15.046 -1.898 1.00 94.38 82 ARG A O 1
ATOM 649 N N . ARG A 1 83 ? -8.151 -15.462 -2.161 1.00 95.00 83 ARG A N 1
ATOM 650 C CA . ARG A 1 83 ? -8.184 -16.881 -1.763 1.00 95.00 83 ARG A CA 1
ATOM 651 C C . ARG A 1 83 ? -8.013 -17.108 -0.252 1.00 95.00 83 ARG A C 1
ATOM 653 O O . ARG A 1 83 ? -7.899 -18.255 0.162 1.00 95.00 83 ARG A O 1
ATOM 660 N N . GLY A 1 84 ? -7.997 -16.049 0.562 1.00 89.88 84 GLY A N 1
ATOM 661 C CA . GLY A 1 84 ? -7.895 -16.133 2.024 1.00 89.88 84 GLY A CA 1
ATOM 662 C C . GLY A 1 84 ? -6.465 -16.199 2.568 1.00 89.88 84 GLY A C 1
ATOM 663 O O . GLY A 1 84 ? -6.275 -16.377 3.768 1.00 89.88 84 GLY A O 1
ATOM 664 N N . GLY A 1 85 ? -5.442 -16.049 1.721 1.00 86.31 85 GLY A N 1
ATOM 665 C CA . GLY A 1 85 ? -4.054 -15.973 2.172 1.00 86.31 85 GLY A CA 1
ATOM 666 C C . GLY A 1 85 ? -3.669 -14.554 2.591 1.00 86.31 85 GLY A C 1
ATOM 667 O O . GLY A 1 85 ? -3.956 -13.601 1.872 1.00 86.31 85 GLY A O 1
ATOM 668 N N . LYS A 1 86 ? -2.932 -14.400 3.699 1.00 76.19 86 LYS A N 1
ATOM 669 C CA . LYS A 1 86 ? -2.258 -13.128 4.011 1.00 76.19 86 LYS A CA 1
ATOM 670 C C . LYS A 1 86 ? -1.018 -12.974 3.121 1.00 76.19 86 LYS A C 1
ATOM 672 O O . LYS A 1 86 ? -0.185 -13.884 3.022 1.00 76.19 86 LYS A O 1
ATOM 677 N N . ALA A 1 87 ? -0.899 -11.854 2.415 1.00 69.81 87 ALA A N 1
ATOM 678 C CA . ALA A 1 87 ? 0.299 -11.542 1.642 1.00 69.81 87 ALA A CA 1
ATOM 679 C C . ALA A 1 87 ? 1.314 -10.793 2.511 1.00 69.81 87 ALA A C 1
ATOM 681 O O . ALA A 1 87 ? 0.951 -9.860 3.219 1.00 69.81 87 ALA A O 1
ATOM 682 N N . ALA A 1 88 ? 2.583 -11.205 2.452 1.00 65.62 88 ALA A N 1
ATOM 683 C CA . ALA A 1 88 ? 3.678 -10.343 2.863 1.00 65.62 88 ALA A CA 1
ATOM 684 C C . ALA A 1 88 ? 3.899 -9.388 1.687 1.00 65.62 88 ALA A C 1
ATOM 686 O O . ALA A 1 88 ? 4.466 -9.790 0.671 1.00 65.62 88 ALA A O 1
ATOM 687 N N . SER A 1 89 ? 3.338 -8.186 1.785 1.00 66.81 89 SER A N 1
ATOM 688 C CA . SER A 1 89 ? 3.555 -7.134 0.794 1.00 66.81 89 SER A CA 1
ATOM 689 C C . SER A 1 89 ? 5.046 -6.792 0.720 1.00 66.81 89 SER A C 1
ATOM 691 O O . SER A 1 89 ? 5.804 -7.072 1.657 1.00 66.81 89 SER A O 1
ATOM 693 N N . ASN A 1 90 ? 5.484 -6.144 -0.362 1.00 67.19 90 ASN A N 1
ATOM 694 C CA . ASN A 1 90 ? 6.880 -5.734 -0.595 1.00 67.19 90 ASN A CA 1
ATOM 695 C C . ASN A 1 90 ? 7.536 -4.935 0.562 1.00 67.19 90 ASN A C 1
ATOM 697 O O . ASN A 1 90 ? 8.753 -4.702 0.571 1.00 67.19 90 ASN A O 1
ATOM 701 N N . GLY A 1 91 ? 6.748 -4.487 1.544 1.00 55.09 91 GLY A N 1
ATOM 702 C CA . GLY A 1 91 ? 7.172 -3.754 2.737 1.00 55.09 91 GLY A CA 1
ATOM 703 C C . GLY A 1 91 ? 7.616 -4.632 3.904 1.00 55.09 91 GLY A C 1
ATOM 704 O O . GLY A 1 91 ? 8.396 -4.161 4.735 1.00 55.09 91 GLY A O 1
ATOM 705 N N . ALA A 1 92 ? 7.201 -5.902 3.942 1.00 54.41 92 ALA A N 1
ATOM 706 C CA . ALA A 1 92 ? 7.614 -6.866 4.955 1.00 54.41 92 ALA A CA 1
ATOM 707 C C . ALA A 1 92 ? 9.083 -7.253 4.722 1.00 54.41 92 ALA A C 1
ATOM 709 O O . ALA A 1 92 ? 9.421 -8.150 3.959 1.00 54.41 92 ALA A O 1
ATOM 710 N N . SER A 1 93 ? 9.963 -6.464 5.334 1.00 43.50 93 SER A N 1
ATOM 711 C CA . SER A 1 93 ? 11.419 -6.556 5.330 1.00 43.50 93 SER A CA 1
ATOM 712 C C . SER A 1 93 ? 11.973 -7.975 5.129 1.00 43.50 93 SER A C 1
ATOM 714 O O . SER A 1 93 ? 11.896 -8.824 6.019 1.00 43.50 93 SER A O 1
ATOM 716 N N . ARG A 1 94 ? 12.660 -8.193 3.999 1.00 39.62 94 ARG A N 1
ATOM 717 C CA . ARG A 1 94 ? 13.784 -9.127 3.953 1.00 39.62 94 ARG A CA 1
ATOM 718 C C . ARG A 1 94 ? 14.776 -8.702 5.039 1.00 39.62 94 ARG A C 1
ATOM 720 O O . ARG A 1 94 ? 15.550 -7.769 4.841 1.00 39.62 94 ARG A O 1
ATOM 727 N N . LYS A 1 95 ? 14.828 -9.443 6.146 1.00 33.25 95 LYS A N 1
ATOM 728 C CA . LYS A 1 95 ? 16.119 -9.699 6.791 1.00 33.25 95 LYS A CA 1
ATOM 729 C C . LYS A 1 95 ? 16.923 -10.514 5.777 1.00 33.25 95 LYS A C 1
ATOM 731 O O . LYS A 1 95 ? 16.845 -11.737 5.767 1.00 33.25 95 LYS A O 1
ATOM 736 N N . THR A 1 96 ? 17.618 -9.859 4.849 1.00 38.88 96 THR A N 1
ATOM 737 C CA . THR A 1 96 ? 18.641 -10.554 4.069 1.00 38.88 96 THR A CA 1
ATOM 738 C C . THR A 1 96 ? 19.706 -10.989 5.064 1.00 38.88 96 THR A C 1
ATOM 740 O O . THR A 1 96 ? 20.438 -10.148 5.585 1.00 38.88 96 THR A O 1
ATOM 743 N N . ALA A 1 97 ? 19.781 -12.289 5.352 1.00 37.75 97 ALA A N 1
ATOM 744 C CA . ALA A 1 97 ? 21.024 -12.866 5.836 1.00 37.75 97 ALA A CA 1
ATOM 745 C C . ALA A 1 97 ? 22.140 -12.438 4.862 1.00 37.75 97 ALA A C 1
ATOM 747 O O . ALA A 1 97 ? 21.885 -12.377 3.649 1.00 37.75 97 ALA A O 1
ATOM 748 N N . PRO A 1 98 ? 23.335 -12.072 5.354 1.00 36.03 98 PRO A N 1
ATOM 749 C CA . PRO A 1 98 ? 24.433 -11.681 4.485 1.00 36.03 98 PRO A CA 1
ATOM 750 C C . PRO A 1 98 ? 24.665 -12.789 3.458 1.00 36.03 98 PRO A C 1
ATOM 752 O O . PRO A 1 98 ? 24.687 -13.972 3.804 1.00 36.03 98 PRO A O 1
ATOM 755 N N . ARG A 1 99 ? 24.794 -12.405 2.182 1.00 41.59 99 ARG A N 1
ATOM 756 C CA . ARG A 1 99 ? 25.247 -13.315 1.130 1.00 41.59 99 ARG A CA 1
ATOM 757 C C . ARG A 1 99 ? 26.598 -13.864 1.581 1.00 41.59 99 ARG A C 1
ATOM 759 O O . ARG A 1 99 ? 27.586 -13.136 1.547 1.00 41.59 99 ARG A O 1
ATOM 766 N N . ALA A 1 100 ? 26.623 -15.114 2.040 1.00 43.94 100 ALA A N 1
ATOM 767 C CA . ALA A 1 100 ? 27.867 -15.825 2.270 1.00 43.94 100 ALA A CA 1
ATOM 768 C C . ALA A 1 100 ? 28.644 -15.800 0.950 1.00 43.94 100 ALA A C 1
ATOM 770 O O . ALA A 1 100 ? 28.132 -16.226 -0.090 1.00 43.94 100 ALA A O 1
ATOM 771 N N . GLY A 1 101 ? 29.833 -15.202 0.985 1.00 35.62 101 GLY A N 1
ATOM 772 C CA . GLY A 1 101 ? 30.722 -15.113 -0.159 1.00 35.62 101 GLY A CA 1
ATOM 773 C C . GLY A 1 101 ? 31.009 -16.508 -0.697 1.00 35.62 101 GLY A C 1
ATOM 774 O O . GLY A 1 101 ? 31.525 -17.367 0.012 1.00 35.62 101 GLY A O 1
ATOM 775 N N . ALA A 1 102 ? 30.673 -16.740 -1.961 1.00 42.94 102 ALA A N 1
ATOM 776 C CA . ALA A 1 102 ? 31.116 -17.923 -2.674 1.00 42.94 102 ALA A CA 1
ATOM 777 C C . ALA A 1 102 ? 32.559 -17.696 -3.150 1.00 42.94 102 ALA A C 1
ATOM 779 O O . ALA A 1 102 ? 32.797 -17.354 -4.305 1.00 42.94 102 ALA A O 1
ATOM 780 N N . SER A 1 103 ? 33.518 -17.881 -2.243 1.00 43.34 103 SER A N 1
ATOM 781 C CA . SER A 1 103 ? 34.913 -18.160 -2.590 1.00 43.34 103 SER A CA 1
ATOM 782 C C . SER A 1 103 ? 35.528 -19.100 -1.552 1.00 43.34 103 SER A C 1
ATOM 784 O O . SER A 1 103 ? 36.075 -18.646 -0.553 1.00 43.34 103 SER A O 1
ATOM 786 N N . ALA A 1 104 ? 35.427 -20.409 -1.785 1.00 42.09 104 ALA A N 1
ATOM 787 C CA . ALA A 1 104 ? 36.354 -21.401 -1.240 1.00 42.09 104 ALA A CA 1
ATOM 788 C C . ALA A 1 104 ? 36.175 -22.742 -1.974 1.00 42.09 104 ALA A C 1
ATOM 790 O O . ALA A 1 104 ? 35.170 -23.430 -1.834 1.00 42.09 104 ALA A O 1
ATOM 791 N N . ASP A 1 105 ? 37.151 -23.028 -2.830 1.00 39.94 105 ASP A N 1
ATOM 792 C CA . ASP A 1 105 ? 37.847 -24.310 -2.940 1.00 39.94 105 ASP A CA 1
ATOM 793 C C . ASP A 1 105 ? 37.028 -25.615 -3.078 1.00 39.94 105 ASP A C 1
ATOM 795 O O . ASP A 1 105 ? 36.652 -26.278 -2.115 1.00 39.94 105 ASP A O 1
ATOM 799 N N . ARG A 1 106 ? 36.821 -26.055 -4.328 1.00 42.66 106 ARG A N 1
ATOM 800 C CA . ARG A 1 106 ? 36.305 -27.395 -4.666 1.00 42.66 106 ARG A CA 1
ATOM 801 C C . ARG A 1 106 ? 37.449 -28.375 -4.907 1.00 42.66 106 ARG A C 1
ATOM 803 O O . ARG A 1 106 ? 37.641 -28.847 -6.031 1.00 42.66 106 ARG A O 1
ATOM 810 N N . ARG A 1 107 ? 38.200 -28.707 -3.859 1.00 41.84 107 ARG A N 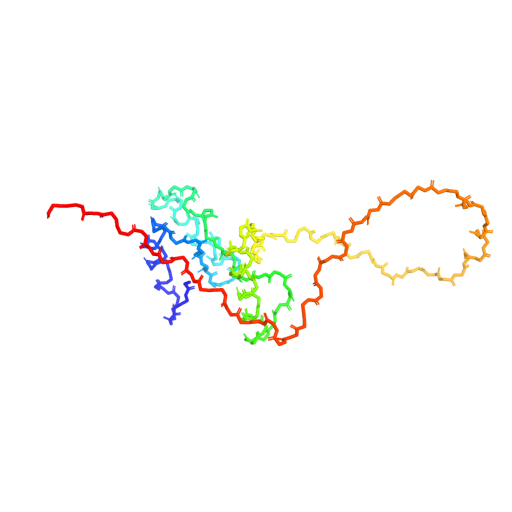1
ATOM 811 C CA . ARG A 1 107 ? 39.193 -29.786 -3.926 1.00 41.84 107 ARG A CA 1
ATOM 812 C C . ARG A 1 107 ? 39.336 -30.540 -2.603 1.00 41.84 107 ARG A C 1
ATOM 814 O O . ARG A 1 107 ? 40.428 -30.616 -2.071 1.00 41.84 107 ARG A O 1
ATOM 821 N N . SER A 1 108 ? 38.256 -31.133 -2.087 1.00 44.00 108 SER A N 1
ATOM 822 C CA . SER A 1 108 ? 38.323 -32.324 -1.206 1.00 44.00 108 SER A CA 1
ATOM 823 C C . SER A 1 108 ? 36.945 -32.750 -0.687 1.00 44.00 108 SER A C 1
ATOM 825 O O . SER A 1 108 ? 36.635 -32.578 0.475 1.00 44.00 108 SER A O 1
ATOM 827 N N . GLU A 1 109 ? 36.102 -33.368 -1.517 1.00 37.84 109 GLU A N 1
ATOM 828 C CA . GLU A 1 109 ? 34.946 -34.118 -0.985 1.00 37.84 109 GLU A CA 1
ATOM 829 C C . GLU A 1 109 ? 34.497 -35.192 -1.985 1.00 37.84 109 GLU A C 1
ATOM 831 O O . GLU A 1 109 ? 33.397 -35.206 -2.532 1.00 37.84 109 GLU A O 1
ATOM 836 N N . ARG A 1 110 ? 35.423 -36.112 -2.289 1.00 42.66 110 ARG A N 1
ATOM 837 C CA . ARG A 1 110 ? 35.141 -37.346 -3.045 1.00 42.66 110 ARG A CA 1
ATOM 838 C C . ARG A 1 110 ? 35.104 -38.592 -2.152 1.00 42.66 110 ARG A C 1
ATOM 840 O O . ARG A 1 110 ? 35.110 -39.701 -2.671 1.00 42.66 110 ARG A O 1
ATOM 847 N N . ALA A 1 111 ? 35.027 -38.423 -0.833 1.00 45.09 111 ALA A N 1
ATOM 848 C CA . ALA A 1 111 ? 35.131 -39.513 0.134 1.00 45.09 111 ALA A CA 1
ATOM 849 C C . ALA A 1 111 ? 34.073 -39.417 1.245 1.00 45.09 111 ALA A C 1
ATOM 851 O O . ALA A 1 111 ? 34.407 -39.302 2.412 1.00 45.09 111 ALA A O 1
ATOM 852 N N . ALA A 1 112 ? 32.789 -39.459 0.883 1.00 40.28 112 ALA A N 1
ATOM 853 C CA . ALA A 1 112 ? 31.712 -39.834 1.810 1.00 40.28 112 ALA A CA 1
ATOM 854 C C . ALA A 1 112 ? 30.450 -40.261 1.040 1.00 40.28 112 ALA A C 1
ATOM 856 O O . ALA A 1 112 ? 29.335 -39.816 1.294 1.00 40.28 112 ALA A O 1
ATOM 857 N N . ARG A 1 113 ? 30.616 -41.142 0.048 1.00 43.09 113 ARG A N 1
ATOM 858 C CA . ARG A 1 113 ? 29.541 -42.075 -0.295 1.00 43.09 113 ARG A CA 1
ATOM 859 C C . ARG A 1 113 ? 29.723 -43.255 0.646 1.00 43.09 113 ARG A C 1
ATOM 861 O O . ARG A 1 113 ? 30.791 -43.856 0.609 1.00 43.09 113 ARG A O 1
ATOM 868 N N . THR A 1 114 ? 28.719 -43.569 1.460 1.00 40.47 114 THR A N 1
ATOM 869 C CA . THR A 1 114 ? 28.086 -44.900 1.597 1.00 40.47 114 THR A CA 1
ATOM 870 C C . THR A 1 114 ? 27.394 -45.009 2.962 1.00 40.47 114 THR A C 1
ATOM 872 O O . THR A 1 114 ? 27.970 -44.697 3.993 1.00 40.47 114 THR A O 1
ATOM 875 N N . SER A 1 115 ? 26.169 -45.537 2.935 1.00 39.28 115 SER A N 1
ATOM 876 C CA . SER A 1 115 ? 25.330 -45.943 4.071 1.00 39.28 115 SER A CA 1
ATOM 877 C C . SER A 1 115 ? 24.448 -44.849 4.691 1.00 39.28 115 SER A C 1
ATOM 879 O O . SER A 1 115 ? 24.870 -44.043 5.507 1.00 39.28 115 SER A O 1
ATOM 881 N N . LEU A 1 116 ? 23.193 -44.823 4.233 1.00 40.97 116 LEU A N 1
ATOM 882 C CA . LEU A 1 116 ? 21.974 -44.939 5.047 1.00 40.97 116 LEU A CA 1
ATOM 883 C C . LEU A 1 116 ? 20.780 -44.861 4.081 1.00 40.97 116 LEU A C 1
ATOM 885 O O . LEU A 1 116 ? 20.088 -43.858 3.946 1.00 40.97 116 LEU A O 1
ATOM 889 N N . ARG A 1 117 ? 20.569 -45.956 3.340 1.00 43.03 117 ARG A N 1
ATO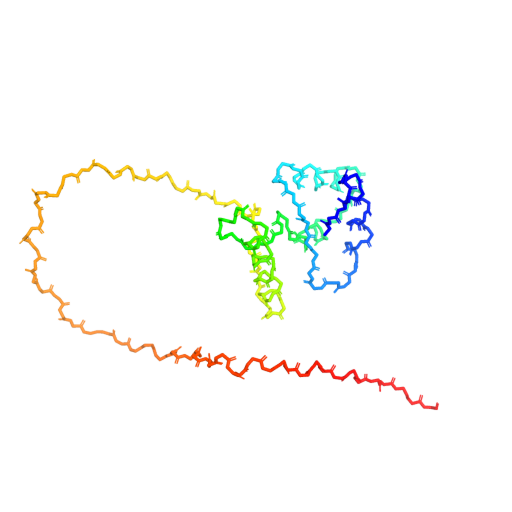M 890 C CA . ARG A 1 117 ? 19.211 -46.331 2.934 1.00 43.03 117 ARG A CA 1
ATOM 891 C C . ARG A 1 117 ? 18.600 -46.955 4.180 1.00 43.03 117 ARG A C 1
ATOM 893 O O . ARG A 1 117 ? 19.222 -47.881 4.676 1.00 43.03 117 ARG A O 1
ATOM 900 N N . HIS A 1 118 ? 17.487 -46.429 4.677 1.00 39.03 118 HIS A N 1
ATOM 901 C CA . HIS A 1 118 ? 16.332 -47.136 5.254 1.00 39.03 118 HIS A CA 1
ATOM 902 C C . HIS A 1 118 ? 15.238 -46.087 5.535 1.00 39.03 118 HIS A C 1
ATOM 904 O O . HIS A 1 118 ? 15.532 -44.918 5.765 1.00 39.03 118 HIS A O 1
ATOM 910 N N . GLY A 1 119 ? 13.985 -46.489 5.329 1.00 34.69 119 GLY A N 1
ATOM 911 C CA . GLY A 1 119 ? 12.897 -45.625 4.878 1.00 34.69 119 GLY A CA 1
ATOM 912 C C . GLY A 1 119 ? 12.134 -44.831 5.938 1.00 34.69 119 GLY A C 1
ATOM 913 O O . GLY A 1 119 ? 12.175 -45.125 7.125 1.00 34.69 119 GLY A O 1
ATOM 914 N N . CYS A 1 120 ? 11.366 -43.862 5.442 1.00 34.62 120 CYS A N 1
ATOM 915 C CA . CYS A 1 120 ? 10.084 -43.396 5.976 1.00 34.62 120 CYS A CA 1
ATOM 916 C C . CYS A 1 120 ? 9.463 -42.557 4.841 1.00 34.62 120 CYS A C 1
ATOM 918 O O . CYS A 1 120 ? 10.126 -41.678 4.303 1.00 34.62 120 CYS A O 1
ATOM 920 N N . GLY A 1 121 ? 8.329 -42.920 4.252 1.00 34.12 121 GLY A N 1
ATOM 921 C CA . GLY A 1 121 ? 7.015 -42.729 4.858 1.00 34.12 121 GLY A CA 1
ATOM 922 C C . GLY A 1 121 ? 6.299 -41.606 4.095 1.00 34.12 121 GLY A C 1
ATOM 923 O O . GLY A 1 121 ? 6.830 -40.515 3.936 1.00 34.12 121 GLY A O 1
ATOM 924 N N . ALA A 1 122 ? 5.142 -41.925 3.527 1.00 40.19 122 ALA A N 1
ATOM 925 C CA . ALA A 1 122 ? 4.419 -41.156 2.522 1.00 40.19 122 ALA A CA 1
ATOM 926 C C . ALA A 1 122 ? 4.018 -39.725 2.932 1.00 40.19 122 ALA A C 1
ATOM 928 O O . ALA A 1 122 ? 3.547 -39.501 4.039 1.00 40.19 122 ALA A O 1
ATOM 929 N N . HIS A 1 123 ? 4.030 -38.803 1.963 1.00 39.72 123 HIS A N 1
ATOM 930 C CA . HIS A 1 123 ? 3.038 -37.729 1.900 1.00 39.72 123 HIS A CA 1
ATOM 931 C C . HIS A 1 123 ? 2.477 -37.612 0.480 1.00 39.72 123 HIS A C 1
ATOM 933 O O . HIS A 1 123 ? 3.045 -37.016 -0.433 1.00 39.72 123 HIS A O 1
ATOM 939 N N . SER A 1 124 ? 1.317 -38.241 0.329 1.00 40.94 124 SER A N 1
ATOM 940 C CA . SER A 1 124 ? 0.311 -37.991 -0.691 1.00 40.94 124 SER A CA 1
ATOM 941 C C . SER A 1 124 ? -0.107 -36.520 -0.696 1.00 40.94 124 SER A C 1
ATOM 943 O O . SER A 1 124 ? -0.514 -35.997 0.341 1.00 40.94 124 SER A O 1
ATOM 945 N N . GLY A 1 125 ? -0.084 -35.871 -1.861 1.00 36.12 125 GLY A N 1
ATOM 946 C CA . GLY A 1 125 ? -0.672 -34.535 -1.987 1.00 36.12 125 GLY A CA 1
ATOM 947 C C . GLY A 1 125 ? -0.305 -33.729 -3.228 1.00 36.12 125 GLY A C 1
ATOM 948 O O . GLY A 1 125 ? -0.407 -32.511 -3.188 1.00 36.12 125 GLY A O 1
ATOM 949 N N . LEU A 1 126 ? 0.121 -34.354 -4.329 1.00 45.88 126 LEU A N 1
ATOM 950 C CA . LEU A 1 126 ? 0.317 -33.641 -5.592 1.00 45.88 126 LEU A CA 1
ATOM 951 C C . LEU A 1 126 ? -1.048 -33.457 -6.291 1.00 45.88 126 LEU A C 1
ATOM 953 O O . LEU A 1 126 ? -1.479 -34.302 -7.071 1.00 45.88 126 LEU A O 1
ATOM 957 N N . ARG A 1 127 ? -1.758 -32.370 -5.981 1.00 42.75 127 ARG A N 1
ATOM 958 C CA . ARG A 1 127 ? -2.870 -31.824 -6.788 1.00 42.75 127 ARG A CA 1
ATOM 959 C C . ARG A 1 127 ? -2.650 -30.313 -6.807 1.00 42.75 127 ARG A C 1
ATOM 961 O O . ARG A 1 127 ? -2.542 -29.707 -5.754 1.00 42.75 127 ARG A O 1
ATOM 968 N N . ASP A 1 128 ? -2.418 -29.661 -7.934 1.00 48.25 128 ASP A N 1
ATOM 969 C CA . ASP A 1 128 ? -3.379 -29.467 -9.013 1.00 48.25 128 ASP A CA 1
ATOM 970 C C . ASP A 1 128 ? -2.594 -28.962 -10.243 1.00 48.25 128 ASP A C 1
ATOM 972 O O . ASP A 1 128 ? -2.080 -27.843 -10.234 1.00 48.25 128 ASP A O 1
ATOM 976 N N . ARG A 1 129 ? -2.435 -29.794 -11.283 1.00 47.91 129 ARG A N 1
ATOM 977 C CA . ARG A 1 129 ? -1.963 -29.347 -12.605 1.00 47.91 129 ARG A CA 1
ATOM 978 C C . ARG A 1 129 ? -3.189 -29.034 -13.454 1.00 47.91 129 ARG A C 1
ATOM 980 O O . ARG A 1 129 ? -3.544 -29.821 -14.329 1.00 47.91 129 ARG A O 1
ATOM 987 N N . ARG A 1 130 ? -3.841 -27.903 -13.196 1.00 44.66 130 ARG A N 1
ATOM 988 C CA . ARG A 1 130 ? -4.868 -27.415 -14.116 1.00 44.66 130 ARG A CA 1
ATOM 989 C C . ARG A 1 130 ? -4.227 -26.970 -15.419 1.00 44.66 130 ARG A C 1
ATOM 991 O O . ARG A 1 130 ? -3.269 -26.192 -15.411 1.00 44.66 130 ARG A O 1
ATOM 998 N N . LYS A 1 131 ? -4.747 -27.496 -16.525 1.00 43.53 131 LYS A N 1
ATOM 999 C CA . LYS A 1 131 ? -4.334 -27.090 -17.862 1.00 43.53 131 LYS A CA 1
ATOM 1000 C C . LYS A 1 131 ? -4.836 -25.662 -18.152 1.00 43.53 131 LYS A C 1
ATOM 1002 O O . LYS A 1 131 ? -5.847 -25.254 -17.570 1.00 43.53 131 LYS A O 1
ATOM 1007 N N . PRO A 1 132 ? -4.130 -24.880 -18.988 1.00 49.62 132 PRO A N 1
ATOM 1008 C CA . PRO A 1 132 ? -4.461 -23.477 -19.260 1.00 49.62 132 PRO A CA 1
ATOM 1009 C C . PRO A 1 132 ? -5.911 -23.236 -19.715 1.00 49.62 132 PRO A C 1
ATOM 1011 O O . PRO A 1 132 ? -6.478 -22.191 -19.408 1.00 49.62 132 PRO A O 1
ATOM 1014 N N . GLU A 1 133 ? -6.532 -24.208 -20.386 1.00 43.78 133 GLU A N 1
ATOM 1015 C CA . GLU A 1 133 ? -7.913 -24.137 -20.881 1.00 43.78 133 GLU A CA 1
ATOM 1016 C C . GLU A 1 133 ? -9.006 -24.134 -19.788 1.00 43.78 133 GLU A C 1
ATOM 1018 O O . GLU A 1 133 ? -10.141 -23.749 -20.053 1.00 43.78 133 GLU A O 1
ATOM 1023 N N . GLU A 1 134 ? -8.692 -24.491 -18.538 1.00 45.16 134 GLU A N 1
ATOM 1024 C CA . GLU A 1 134 ? -9.681 -24.613 -17.447 1.00 45.16 134 GLU A CA 1
ATOM 1025 C C . GLU A 1 134 ? -9.820 -23.338 -16.584 1.00 45.16 134 GLU A C 1
ATOM 1027 O O . GLU A 1 134 ? -10.350 -23.361 -15.469 1.00 45.16 134 GLU A O 1
ATOM 1032 N N . TRP A 1 135 ? -9.332 -22.196 -17.079 1.00 50.41 135 TRP A N 1
ATOM 1033 C CA . TRP A 1 135 ? -9.333 -20.897 -16.386 1.00 50.41 135 TRP A CA 1
ATOM 1034 C C . TRP A 1 135 ? -10.657 -20.120 -16.506 1.00 50.41 135 TRP A C 1
ATOM 1036 O O . TRP A 1 135 ? -10.690 -18.903 -16.314 1.00 50.41 135 TRP A O 1
ATOM 1046 N N . HIS A 1 136 ? -11.774 -20.793 -16.785 1.00 51.59 136 HIS A N 1
ATOM 1047 C CA . HIS A 1 136 ? -13.078 -20.135 -16.791 1.00 51.59 136 HIS A CA 1
ATOM 1048 C C . HIS A 1 136 ? -13.499 -19.749 -15.361 1.00 51.59 136 HIS A C 1
ATOM 1050 O O . HIS A 1 136 ? -13.482 -20.555 -14.428 1.00 51.59 136 HIS A O 1
ATOM 1056 N N . ALA A 1 137 ? -13.806 -18.461 -15.185 1.00 48.91 137 ALA A N 1
ATOM 1057 C CA . ALA A 1 137 ? -14.137 -17.844 -13.908 1.00 48.91 137 ALA A CA 1
ATOM 1058 C C . ALA A 1 137 ? -15.320 -18.550 -13.226 1.00 48.91 137 ALA A C 1
ATOM 1060 O O . ALA A 1 137 ? -16.341 -18.818 -13.855 1.00 48.91 137 ALA A O 1
ATOM 1061 N N . ARG A 1 138 ? -15.205 -18.812 -11.917 1.00 52.66 138 ARG A N 1
ATOM 1062 C CA . ARG A 1 138 ? -16.366 -19.211 -11.113 1.00 52.66 138 ARG A CA 1
ATOM 1063 C C . ARG A 1 138 ? -17.357 -18.040 -11.071 1.00 52.66 138 ARG A C 1
ATOM 1065 O O . ARG A 1 138 ? -16.906 -16.927 -10.786 1.00 52.66 138 ARG A O 1
ATOM 1072 N N . PRO A 1 139 ? -18.661 -18.258 -11.314 1.00 43.12 139 PRO A N 1
ATOM 1073 C CA . PRO A 1 139 ? -19.654 -17.223 -11.073 1.00 43.12 139 PRO A CA 1
ATOM 1074 C C . PRO A 1 139 ? -19.628 -16.854 -9.586 1.00 43.12 139 PRO A C 1
ATOM 1076 O O . PRO A 1 139 ? -19.584 -17.728 -8.721 1.00 43.12 139 PRO A O 1
ATOM 1079 N N . ALA A 1 140 ? -19.558 -15.552 -9.311 1.00 50.56 140 ALA A N 1
ATOM 1080 C CA . ALA A 1 140 ? -19.661 -15.013 -7.966 1.00 50.56 140 ALA A CA 1
ATOM 1081 C C . ALA A 1 140 ? -21.067 -15.295 -7.423 1.00 50.56 140 ALA A C 1
ATOM 1083 O O . ALA A 1 140 ? -22.050 -15.108 -8.139 1.00 50.56 140 ALA A O 1
ATOM 1084 N N . ASP A 1 141 ? -21.125 -15.755 -6.175 1.00 43.47 141 ASP A N 1
ATOM 1085 C CA . ASP A 1 141 ? -22.342 -16.041 -5.425 1.00 43.47 141 ASP A CA 1
ATOM 1086 C C . ASP A 1 141 ? -23.360 -14.901 -5.570 1.00 43.47 141 ASP A C 1
ATOM 1088 O O . ASP A 1 141 ? -23.141 -13.777 -5.108 1.00 43.47 141 ASP A O 1
ATOM 1092 N N . ALA A 1 142 ? -24.465 -15.197 -6.254 1.00 43.00 142 ALA A N 1
ATOM 1093 C CA . ALA A 1 142 ? -25.600 -14.303 -6.385 1.00 43.00 142 ALA A CA 1
ATOM 1094 C C . ALA A 1 142 ? -26.185 -14.032 -4.993 1.00 43.00 142 ALA A C 1
ATOM 1096 O O . ALA A 1 142 ? -26.508 -14.954 -4.240 1.00 43.00 142 ALA A O 1
ATOM 1097 N N . GLY A 1 143 ? -26.288 -12.745 -4.660 1.00 38.50 143 GLY A N 1
ATOM 1098 C CA . GLY A 1 143 ? -26.823 -12.255 -3.401 1.00 38.50 143 GLY A CA 1
ATOM 1099 C C . GLY A 1 143 ? -28.211 -12.817 -3.111 1.00 38.50 143 GLY A C 1
ATOM 1100 O O . GLY A 1 143 ? -29.147 -12.666 -3.894 1.00 38.50 143 GLY A O 1
ATOM 1101 N N . ARG A 1 144 ? -28.337 -13.438 -1.938 1.00 41.16 144 ARG A N 1
ATOM 1102 C CA . ARG A 1 144 ? -29.611 -13.737 -1.294 1.00 41.16 144 ARG A CA 1
ATOM 1103 C C . ARG A 1 144 ? -30.208 -12.410 -0.818 1.00 41.16 144 ARG A C 1
ATOM 1105 O O . ARG A 1 144 ? -29.846 -11.918 0.246 1.00 41.16 144 ARG A O 1
ATOM 1112 N N . VAL A 1 145 ? -31.083 -11.816 -1.623 1.00 44.00 145 VAL A N 1
ATOM 1113 C CA . VAL A 1 145 ? -31.952 -10.720 -1.180 1.00 44.00 145 VAL A CA 1
ATOM 1114 C C . VAL A 1 145 ? -33.064 -11.339 -0.333 1.00 44.00 145 VAL A C 1
ATOM 1116 O O . VAL A 1 145 ? -33.894 -12.090 -0.837 1.00 44.00 145 VAL A O 1
ATOM 1119 N N . HIS A 1 146 ? -33.017 -11.084 0.972 1.00 40.66 146 HIS A N 1
ATOM 1120 C CA . HIS A 1 146 ? -34.159 -11.227 1.871 1.00 40.66 146 HIS A CA 1
ATOM 1121 C C . HIS A 1 146 ? -35.050 -9.985 1.733 1.00 40.66 146 HIS A C 1
ATOM 1123 O O . HIS A 1 146 ? -34.524 -8.875 1.665 1.00 40.66 146 HIS A O 1
ATOM 1129 N N . GLY A 1 147 ? -36.372 -10.169 1.743 1.00 34.31 147 GLY A N 1
ATOM 1130 C CA . GLY A 1 147 ? -37.340 -9.078 1.876 1.00 34.31 147 GLY A CA 1
ATOM 1131 C C . GLY A 1 147 ? -38.764 -9.495 1.514 1.00 34.31 147 GLY A C 1
ATOM 1132 O O . GLY A 1 147 ? -39.144 -9.410 0.354 1.00 34.31 147 GLY A O 1
ATOM 1133 N N . GLU A 1 148 ? -39.501 -9.978 2.516 1.00 39.41 148 GLU A N 1
ATOM 1134 C CA . GLU A 1 148 ? -40.960 -10.153 2.542 1.00 39.41 148 GLU A CA 1
ATOM 1135 C C . GLU A 1 148 ? -41.722 -8.812 2.568 1.00 39.41 148 GLU A C 1
ATOM 1137 O O . GLU A 1 148 ? -41.146 -7.784 2.929 1.00 39.41 148 GLU A O 1
ATOM 1142 N N . ALA A 1 149 ? -43.037 -8.942 2.321 1.00 36.28 149 ALA A N 1
ATOM 1143 C CA . ALA A 1 149 ? -44.167 -8.007 2.459 1.00 36.28 149 ALA A CA 1
ATOM 1144 C C . ALA A 1 149 ? -44.580 -7.231 1.198 1.00 36.28 149 ALA A C 1
ATOM 1146 O O . ALA A 1 149 ? -43.884 -6.274 0.797 1.00 36.28 149 ALA A O 1
#

pLDDT: mean 72.18, std 24.89, range [33.25, 97.38]

Radius of gyration: 23.54 Å; chains: 1; bounding box: 83×62×36 Å